Protein AF-A0A4Y2AW33-F1 (afdb_monomer_lite)

Foldseek 3Di:
DCVVVVHDPVVVVVVCVVVPDDDDPDDDPVRVVVCVVPVPVVCVCPPPVNVVVDDDWDWDWDFDPDPDPDGDTDTDTPPPPDDD

Organism: Araneus ventricosus (NCBI:txid182803)

Structure (mmCIF, N/CA/C/O backbone):
data_AF-A0A4Y2AW33-F1
#
_entry.id   AF-A0A4Y2AW33-F1
#
loop_
_atom_site.group_PDB
_atom_site.id
_atom_site.type_symbol
_atom_site.label_atom_id
_atom_site.label_alt_id
_atom_site.label_comp_id
_atom_site.label_asym_id
_atom_site.label_entity_id
_atom_site.label_seq_id
_atom_site.pdbx_PDB_ins_code
_atom_site.Cartn_x
_atom_site.Cartn_y
_atom_site.Cartn_z
_atom_site.occupancy
_atom_site.B_iso_or_equiv
_atom_site.auth_seq_id
_atom_site.auth_comp_id
_atom_site.auth_asym_id
_atom_site.auth_atom_id
_atom_site.pdbx_PDB_model_num
ATOM 1 N N . MET A 1 1 ? 13.701 -14.331 -30.092 1.00 78.06 1 MET A N 1
ATOM 2 C CA . MET A 1 1 ? 12.260 -14.293 -30.431 1.00 78.06 1 MET A CA 1
ATOM 3 C C . MET A 1 1 ? 12.026 -13.948 -31.891 1.00 78.06 1 MET A C 1
ATOM 5 O O . MET A 1 1 ? 11.595 -14.841 -32.585 1.00 78.06 1 MET A O 1
ATOM 9 N N . ALA A 1 2 ? 12.369 -12.752 -32.385 1.00 87.25 2 ALA A N 1
ATOM 10 C CA . ALA A 1 2 ? 12.117 -12.362 -33.785 1.00 87.25 2 ALA A CA 1
ATOM 11 C C . ALA A 1 2 ? 12.608 -13.388 -34.829 1.00 87.25 2 ALA A C 1
ATOM 13 O O . ALA A 1 2 ? 11.807 -13.898 -35.596 1.00 87.25 2 ALA A O 1
ATOM 14 N N . LYS A 1 3 ? 13.882 -13.805 -34.752 1.00 89.88 3 LYS A N 1
ATOM 15 C CA . LYS A 1 3 ? 14.446 -14.859 -35.622 1.00 89.88 3 LYS A CA 1
ATOM 16 C C . LYS A 1 3 ? 13.805 -16.243 -35.448 1.00 89.88 3 LYS A C 1
ATOM 18 O O . LYS A 1 3 ? 13.777 -17.016 -36.385 1.00 89.88 3 LYS A O 1
ATOM 23 N N . ALA A 1 4 ? 13.328 -16.565 -34.244 1.00 91.94 4 ALA A N 1
ATOM 24 C CA . ALA A 1 4 ? 12.704 -17.859 -33.949 1.00 91.94 4 ALA A CA 1
ATOM 25 C C . ALA A 1 4 ? 11.225 -17.909 -34.368 1.00 91.94 4 ALA A C 1
ATOM 27 O O . ALA A 1 4 ? 10.651 -18.983 -34.469 1.00 91.94 4 ALA A O 1
ATOM 28 N N . LEU A 1 5 ? 10.613 -16.740 -34.561 1.00 90.56 5 LEU A N 1
ATOM 29 C CA . LEU A 1 5 ? 9.225 -16.563 -34.972 1.00 90.56 5 LEU A CA 1
ATOM 30 C C . LEU A 1 5 ? 9.118 -16.106 -36.436 1.00 90.56 5 LEU A C 1
ATOM 32 O O . LEU A 1 5 ? 8.020 -15.789 -36.869 1.00 90.56 5 LEU A O 1
ATOM 36 N N . ASP A 1 6 ? 10.246 -16.019 -37.149 1.00 93.69 6 ASP A N 1
ATOM 37 C CA . ASP A 1 6 ? 10.370 -15.506 -38.521 1.00 93.69 6 ASP A CA 1
ATOM 38 C C . ASP A 1 6 ? 9.615 -14.187 -38.778 1.00 93.69 6 ASP A C 1
ATOM 40 O O . ASP A 1 6 ? 8.925 -13.987 -39.771 1.00 93.69 6 ASP A O 1
ATOM 44 N N . VAL A 1 7 ? 9.711 -13.261 -37.823 1.00 92.25 7 VAL A N 1
ATOM 45 C CA . VAL A 1 7 ? 9.060 -11.948 -37.904 1.00 92.25 7 VAL A CA 1
ATOM 46 C C . VAL A 1 7 ? 10.053 -10.830 -37.641 1.00 92.25 7 VAL A C 1
ATOM 48 O O . VAL A 1 7 ? 11.077 -11.009 -36.974 1.00 92.25 7 VAL A O 1
ATOM 51 N N . SER A 1 8 ? 9.722 -9.631 -38.122 1.00 94.38 8 SER A N 1
ATOM 52 C CA . SER A 1 8 ? 10.542 -8.448 -37.880 1.00 94.38 8 SER A CA 1
ATOM 53 C C . SER A 1 8 ? 10.602 -8.099 -36.387 1.00 94.38 8 SER A C 1
ATOM 55 O O . SER A 1 8 ? 9.658 -8.295 -35.613 1.00 94.38 8 SER A O 1
ATOM 57 N N . GLN A 1 9 ? 11.729 -7.520 -35.966 1.00 92.38 9 GLN A N 1
ATOM 58 C CA . GLN A 1 9 ? 11.933 -7.097 -34.579 1.00 92.38 9 GLN A CA 1
ATOM 59 C C . GLN A 1 9 ? 10.888 -6.062 -34.122 1.00 92.38 9 GLN A C 1
ATOM 61 O O . GLN A 1 9 ? 10.523 -6.031 -32.945 1.00 92.38 9 GLN A O 1
ATOM 66 N N . GLN A 1 10 ? 10.371 -5.249 -35.048 1.00 91.88 10 GLN A N 1
ATOM 67 C CA . GLN A 1 10 ? 9.342 -4.245 -34.773 1.00 91.88 10 GLN A CA 1
ATOM 68 C C . GLN A 1 10 ? 8.004 -4.882 -34.379 1.00 91.88 10 GLN A C 1
ATOM 70 O O . GLN A 1 10 ? 7.398 -4.452 -33.397 1.00 91.88 10 GLN A O 1
ATOM 75 N N . VAL A 1 11 ? 7.584 -5.946 -35.073 1.00 89.25 11 VAL A N 1
ATOM 76 C CA . VAL A 1 11 ? 6.341 -6.674 -34.763 1.00 89.25 11 VAL A CA 1
ATOM 77 C C . VAL A 1 11 ? 6.415 -7.294 -33.368 1.00 89.25 11 VAL A C 1
ATOM 79 O O . VAL A 1 11 ? 5.487 -7.150 -32.570 1.00 89.25 11 VAL A O 1
ATOM 82 N N . VAL A 1 12 ? 7.555 -7.903 -33.026 1.00 90.62 12 VAL A N 1
ATOM 83 C CA . VAL A 1 12 ? 7.781 -8.477 -31.689 1.00 90.62 12 VAL A CA 1
ATOM 84 C C . VAL A 1 12 ? 7.765 -7.395 -30.608 1.00 90.62 12 VAL A C 1
ATOM 86 O O . VAL A 1 12 ? 7.119 -7.568 -29.577 1.00 90.62 12 VAL A O 1
ATOM 89 N N . SER A 1 13 ? 8.432 -6.260 -30.838 1.00 88.44 13 SER A N 1
ATOM 90 C CA . SER A 1 13 ? 8.466 -5.140 -29.887 1.00 88.44 13 SER A CA 1
ATOM 91 C C . SER A 1 13 ? 7.071 -4.571 -29.618 1.00 88.44 13 SER A C 1
ATOM 93 O O . SER A 1 13 ? 6.688 -4.386 -28.461 1.00 88.44 13 SER A O 1
ATOM 95 N N . HIS A 1 14 ? 6.277 -4.370 -30.672 1.00 88.25 14 HIS A N 1
ATOM 96 C CA . HIS A 1 14 ? 4.902 -3.890 -30.560 1.00 88.25 14 HIS A CA 1
ATOM 97 C C . HIS A 1 14 ? 4.039 -4.845 -29.725 1.00 88.25 14 HIS A C 1
ATOM 99 O O . HIS A 1 14 ? 3.400 -4.432 -28.756 1.00 88.25 14 HIS A O 1
ATOM 105 N N . GLN A 1 15 ? 4.075 -6.142 -30.036 1.00 84.75 15 GLN A N 1
ATOM 106 C CA . GLN A 1 15 ? 3.319 -7.149 -29.289 1.00 84.75 15 GLN A CA 1
ATOM 107 C C . GLN A 1 15 ? 3.756 -7.236 -27.819 1.00 84.75 15 GLN A C 1
ATOM 109 O O . GLN A 1 15 ? 2.912 -7.349 -26.928 1.00 84.75 15 GLN A O 1
ATOM 114 N N . LEU A 1 16 ? 5.061 -7.149 -27.548 1.00 85.25 16 LEU A N 1
ATOM 115 C CA . LEU A 1 16 ? 5.599 -7.177 -26.188 1.00 85.25 16 LEU A CA 1
ATOM 116 C C . LEU A 1 16 ? 5.237 -5.920 -25.395 1.00 85.25 16 LEU A C 1
ATOM 118 O O . LEU A 1 16 ? 4.905 -6.035 -24.221 1.00 85.25 16 LEU A O 1
ATOM 122 N N . LYS A 1 17 ? 5.230 -4.733 -26.007 1.00 82.44 17 LYS A N 1
ATOM 123 C CA . LYS A 1 17 ? 4.891 -3.477 -25.316 1.00 82.44 17 LYS A CA 1
ATOM 124 C C . LYS A 1 17 ? 3.496 -3.511 -24.680 1.00 82.44 17 LYS A C 1
ATOM 126 O O . LYS A 1 17 ? 3.310 -2.951 -23.604 1.00 82.44 17 LYS A O 1
ATOM 131 N N . HIS A 1 18 ? 2.545 -4.188 -25.322 1.00 75.06 18 HIS A N 1
ATOM 132 C CA . HIS A 1 18 ? 1.176 -4.331 -24.819 1.00 75.06 18 HIS A CA 1
ATOM 133 C C . HIS A 1 18 ? 0.971 -5.554 -23.911 1.00 75.06 18 HIS A C 1
ATOM 135 O O . HIS A 1 18 ? 0.049 -5.552 -23.099 1.00 75.06 18 HIS A O 1
ATOM 141 N N . LYS A 1 19 ? 1.816 -6.590 -24.019 1.00 81.50 19 LYS A N 1
ATOM 142 C CA . LYS A 1 19 ? 1.697 -7.830 -23.226 1.00 81.50 19 LYS A CA 1
ATOM 143 C C . LYS A 1 19 ? 2.569 -7.855 -21.971 1.00 81.50 19 LYS A C 1
ATOM 145 O O . LYS A 1 19 ? 2.244 -8.555 -21.014 1.00 81.50 19 LYS A O 1
ATOM 150 N N . LEU A 1 20 ? 3.686 -7.134 -21.963 1.00 79.44 20 LEU A N 1
ATOM 151 C CA . LEU A 1 20 ? 4.587 -7.095 -20.820 1.00 79.44 20 LEU A CA 1
ATOM 152 C C . LEU A 1 20 ? 3.994 -6.216 -19.719 1.00 79.44 20 LEU A C 1
ATOM 154 O O . LEU A 1 20 ? 3.582 -5.079 -19.950 1.00 79.44 20 LEU A O 1
ATOM 158 N N . LYS A 1 21 ? 3.989 -6.741 -18.490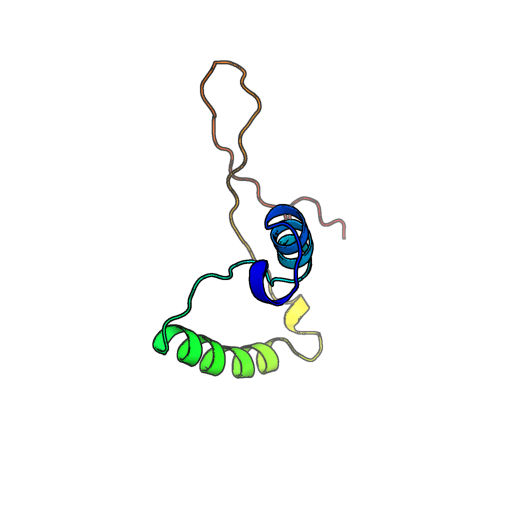 1.00 73.00 21 LYS A N 1
ATOM 159 C CA . LYS A 1 21 ? 3.648 -5.949 -17.307 1.00 73.00 21 LYS A CA 1
ATOM 160 C C . LYS A 1 21 ? 4.585 -4.745 -17.216 1.00 73.00 21 LYS A C 1
ATOM 162 O O . LYS A 1 21 ? 5.790 -4.865 -17.444 1.00 73.00 21 LYS A O 1
ATOM 167 N N . LYS A 1 22 ? 4.023 -3.589 -16.846 1.00 74.00 22 LYS A N 1
ATOM 168 C CA . LYS A 1 22 ? 4.803 -2.386 -16.531 1.00 74.00 22 LYS A CA 1
ATOM 169 C C . LYS A 1 22 ? 5.889 -2.747 -15.516 1.00 74.00 22 LYS A C 1
ATOM 171 O O . LYS A 1 22 ? 5.637 -3.515 -14.587 1.00 74.00 22 LYS A O 1
ATOM 176 N N . LYS A 1 23 ? 7.091 -2.194 -15.694 1.00 73.31 23 LYS A N 1
ATOM 177 C CA . LYS A 1 23 ? 8.190 -2.383 -14.743 1.00 73.31 23 LYS A CA 1
ATOM 178 C C . LYS A 1 23 ? 7.769 -1.797 -13.393 1.00 73.31 23 LYS A C 1
ATOM 180 O O . LYS A 1 23 ? 7.617 -0.587 -13.264 1.00 73.31 23 LYS A O 1
ATOM 185 N N . CYS A 1 24 ? 7.546 -2.661 -12.410 1.00 75.94 24 CYS A N 1
ATOM 186 C CA . CYS A 1 24 ? 7.385 -2.256 -11.018 1.00 75.94 24 CYS A CA 1
ATOM 187 C C . CYS A 1 24 ? 8.764 -2.078 -10.377 1.00 75.94 24 CYS A C 1
ATOM 189 O O . CYS A 1 24 ? 9.735 -2.705 -10.804 1.00 75.94 24 CYS A O 1
ATOM 191 N N . HIS A 1 25 ? 8.845 -1.244 -9.339 1.00 84.81 25 HIS A N 1
ATOM 192 C CA . HIS A 1 25 ? 10.060 -1.135 -8.538 1.00 84.81 25 HIS A CA 1
ATOM 193 C C . HIS A 1 25 ? 10.439 -2.514 -7.980 1.00 84.81 25 HIS A C 1
ATOM 195 O O . HIS A 1 25 ? 9.595 -3.209 -7.408 1.00 84.81 25 HIS A O 1
ATOM 201 N N . HIS A 1 26 ? 11.695 -2.914 -8.177 1.00 89.12 26 HIS A N 1
ATOM 202 C CA . HIS A 1 26 ? 12.203 -4.174 -7.653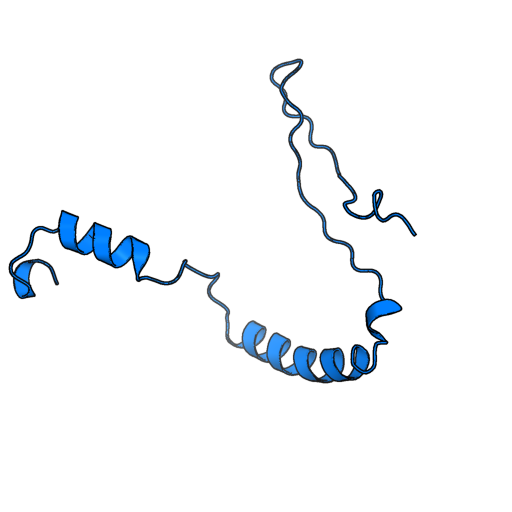 1.00 89.12 26 HIS A CA 1
ATOM 203 C C . HIS A 1 26 ? 12.263 -4.096 -6.125 1.00 89.12 26 HIS A C 1
ATOM 205 O O . HIS A 1 26 ? 12.903 -3.210 -5.568 1.00 89.12 26 HIS A O 1
ATOM 211 N N . LEU A 1 27 ? 11.578 -5.013 -5.444 1.00 92.69 27 LEU A N 1
ATOM 212 C CA . LEU A 1 27 ? 11.565 -5.062 -3.985 1.00 92.69 27 LEU A CA 1
ATOM 213 C C . LEU A 1 27 ? 12.648 -6.011 -3.493 1.00 92.69 27 LEU A C 1
ATOM 215 O O . LEU A 1 27 ? 12.690 -7.162 -3.918 1.00 92.69 27 LEU A O 1
ATOM 219 N N . ASN A 1 28 ? 13.452 -5.555 -2.535 1.00 96.12 28 ASN A N 1
ATOM 220 C CA . ASN A 1 28 ? 14.316 -6.453 -1.777 1.00 96.12 28 ASN A CA 1
ATOM 221 C C . ASN A 1 28 ? 13.491 -7.353 -0.833 1.00 96.12 28 ASN A C 1
ATOM 223 O O . ASN A 1 28 ? 12.355 -7.030 -0.466 1.00 96.12 28 ASN A O 1
ATOM 227 N N . GLU A 1 29 ? 14.076 -8.476 -0.413 1.00 97.06 29 GLU A N 1
ATOM 228 C CA . GLU A 1 29 ? 13.411 -9.472 0.444 1.00 97.06 29 GLU A CA 1
ATOM 229 C C . GLU A 1 29 ? 12.882 -8.863 1.746 1.00 97.06 29 GLU A C 1
ATOM 231 O O . GLU A 1 29 ? 11.734 -9.094 2.131 1.00 97.06 29 GLU A O 1
ATOM 236 N N . ARG A 1 30 ? 13.675 -7.981 2.367 1.00 97.62 30 ARG A N 1
ATOM 237 C CA . ARG A 1 30 ? 13.279 -7.244 3.574 1.00 97.62 30 ARG A CA 1
ATOM 238 C C . ARG A 1 30 ? 11.984 -6.456 3.359 1.00 97.62 30 ARG A C 1
ATOM 240 O O . ARG A 1 30 ? 11.080 -6.509 4.191 1.00 97.62 30 ARG A O 1
ATOM 247 N N . SER A 1 31 ? 11.866 -5.741 2.240 1.00 95.88 31 SER A N 1
ATOM 248 C CA . SER A 1 31 ? 10.672 -4.957 1.897 1.00 95.88 31 SER A CA 1
ATOM 249 C C . SER A 1 31 ? 9.459 -5.849 1.654 1.00 95.88 31 SER A C 1
ATOM 251 O O . SER A 1 31 ? 8.349 -5.495 2.058 1.00 95.88 31 SER A O 1
ATOM 253 N N . VAL A 1 32 ? 9.649 -7.016 1.029 1.00 95.75 32 VAL A N 1
ATOM 254 C CA . VAL A 1 32 ? 8.581 -8.014 0.852 1.00 95.75 32 VAL A CA 1
ATOM 255 C C . VAL A 1 32 ? 8.088 -8.512 2.209 1.00 95.75 32 VAL A C 1
ATOM 257 O O . VAL A 1 32 ? 6.877 -8.559 2.444 1.00 95.75 32 VAL A O 1
ATOM 260 N N . GLN A 1 33 ? 9.003 -8.830 3.122 1.00 97.56 33 GLN A N 1
ATOM 261 C CA . GLN A 1 33 ? 8.659 -9.344 4.443 1.00 97.56 33 GLN A CA 1
ATOM 262 C C . GLN A 1 33 ? 7.923 -8.307 5.295 1.00 97.56 33 GLN A C 1
ATOM 264 O O . GLN A 1 33 ? 6.872 -8.619 5.854 1.00 97.56 33 GLN A O 1
ATOM 269 N N . ILE A 1 34 ? 8.390 -7.054 5.303 1.00 97.50 34 ILE A N 1
ATOM 270 C CA . ILE A 1 34 ? 7.711 -5.947 5.993 1.00 97.50 34 ILE A CA 1
ATOM 271 C C . ILE A 1 34 ? 6.282 -5.768 5.464 1.00 97.50 34 ILE A C 1
ATOM 273 O O . ILE A 1 34 ? 5.342 -5.631 6.249 1.00 97.50 34 ILE A O 1
ATOM 277 N N . ARG A 1 35 ? 6.087 -5.799 4.138 1.00 96.94 35 ARG A N 1
ATOM 278 C CA . ARG A 1 35 ? 4.751 -5.671 3.530 1.00 96.94 35 ARG A CA 1
ATOM 279 C C . ARG A 1 35 ? 3.822 -6.807 3.955 1.00 96.94 35 ARG A C 1
ATOM 281 O O . ARG A 1 35 ? 2.680 -6.535 4.316 1.00 96.94 35 ARG A O 1
ATOM 288 N N . ARG A 1 36 ? 4.308 -8.054 3.961 1.00 95.81 36 ARG A N 1
ATOM 289 C CA . ARG A 1 36 ? 3.531 -9.228 4.406 1.00 95.81 36 ARG A CA 1
ATOM 290 C C . ARG A 1 36 ? 3.162 -9.157 5.887 1.00 95.81 36 ARG A C 1
ATOM 292 O O . ARG A 1 36 ? 2.034 -9.470 6.246 1.00 95.81 36 ARG A O 1
ATOM 299 N N . GLN A 1 37 ? 4.093 -8.727 6.736 1.00 96.94 37 GLN A N 1
ATOM 300 C CA . GLN A 1 37 ? 3.853 -8.596 8.175 1.00 96.94 37 GLN A CA 1
ATOM 301 C C . GLN A 1 37 ? 2.832 -7.498 8.495 1.00 96.94 37 GLN A C 1
ATOM 303 O O . GLN A 1 37 ? 2.019 -7.667 9.399 1.00 96.94 37 GLN A O 1
ATOM 308 N N . ARG A 1 38 ? 2.845 -6.384 7.752 1.00 97.44 38 ARG A N 1
ATOM 309 C CA . ARG A 1 38 ? 1.949 -5.239 7.992 1.00 97.44 38 ARG A CA 1
ATOM 310 C C . ARG A 1 38 ? 0.562 -5.395 7.371 1.00 97.44 38 ARG A C 1
ATOM 312 O O . ARG A 1 38 ? -0.391 -4.826 7.896 1.00 97.44 38 ARG A O 1
ATOM 319 N N . SER A 1 39 ? 0.427 -6.147 6.278 1.00 96.06 39 SER A N 1
ATOM 320 C CA . SER A 1 39 ? -0.827 -6.209 5.515 1.00 96.06 39 SER A CA 1
ATOM 321 C C . SER A 1 39 ? -1.979 -6.837 6.298 1.00 96.06 39 SER A C 1
ATOM 323 O O . SER A 1 39 ? -3.078 -6.285 6.321 1.00 96.06 39 SER A O 1
ATOM 325 N N . TRP A 1 40 ? -1.743 -7.968 6.966 1.00 95.81 40 TRP A N 1
ATOM 326 C CA . TRP A 1 40 ? -2.804 -8.697 7.661 1.00 95.81 40 TRP A CA 1
ATOM 327 C C . TRP A 1 40 ? -3.337 -7.972 8.910 1.00 95.81 40 TRP A C 1
ATOM 329 O O . TRP A 1 40 ? -4.558 -7.853 9.044 1.00 95.81 40 TRP A O 1
ATOM 339 N N . PRO A 1 41 ? -2.486 -7.418 9.797 1.00 97.12 41 PRO A N 1
ATOM 340 C CA . PRO A 1 41 ? -2.951 -6.582 10.902 1.00 97.12 41 PRO A CA 1
ATOM 341 C C . PRO A 1 41 ? -3.709 -5.337 10.428 1.00 97.12 41 PRO A C 1
ATOM 343 O O . PRO A 1 41 ? -4.752 -5.013 10.991 1.00 97.12 41 PRO A O 1
ATOM 346 N N . LEU A 1 42 ? -3.235 -4.679 9.362 1.00 95.44 42 LEU A N 1
ATOM 347 C CA . LEU A 1 42 ? -3.903 -3.506 8.798 1.00 95.44 42 LEU A CA 1
ATOM 348 C C . LEU A 1 42 ? -5.295 -3.856 8.255 1.00 95.44 42 LEU A C 1
ATOM 350 O O . LEU A 1 42 ? -6.263 -3.164 8.554 1.00 95.44 42 LEU A O 1
ATOM 354 N N . TYR A 1 43 ? -5.430 -4.964 7.523 1.00 95.31 43 TYR A N 1
ATOM 355 C CA . TYR A 1 43 ? -6.735 -5.434 7.053 1.00 95.31 43 TYR A CA 1
ATOM 356 C C . TYR A 1 43 ? -7.697 -5.707 8.217 1.00 95.31 43 TYR A C 1
ATOM 358 O O . TYR A 1 43 ? -8.848 -5.266 8.200 1.00 95.31 43 TYR A O 1
ATOM 366 N N . LYS A 1 44 ? -7.213 -6.383 9.267 1.00 96.50 44 LYS A N 1
ATOM 367 C CA . LYS A 1 44 ? -8.002 -6.611 10.483 1.00 96.50 44 LYS A CA 1
ATOM 368 C C . LYS A 1 44 ? -8.442 -5.308 11.139 1.00 96.50 44 LYS A C 1
ATOM 370 O O . LYS A 1 44 ? -9.526 -5.294 11.702 1.00 96.50 44 LYS A O 1
ATOM 375 N N . LEU A 1 45 ? -7.648 -4.241 11.078 1.00 95.38 45 LEU A N 1
ATOM 376 C CA . LEU A 1 45 ? -8.014 -2.931 11.619 1.00 95.38 45 LEU A CA 1
ATOM 377 C C . LEU A 1 45 ? -9.095 -2.237 10.772 1.00 95.38 45 LEU A C 1
ATOM 379 O O . LEU A 1 45 ? -10.023 -1.658 11.329 1.00 95.38 45 LEU A O 1
ATOM 383 N N . LEU A 1 46 ? -8.994 -2.334 9.444 1.00 95.62 46 LEU A N 1
ATOM 384 C CA . LEU A 1 46 ? -9.833 -1.594 8.493 1.00 95.62 46 LEU A CA 1
ATOM 385 C C . LEU A 1 46 ? -11.175 -2.266 8.146 1.00 95.62 46 LEU A C 1
ATOM 387 O O . LEU A 1 46 ? -12.084 -1.581 7.673 1.00 95.62 46 LEU A O 1
ATOM 391 N N . ARG A 1 47 ? -11.315 -3.584 8.356 1.00 95.31 47 ARG A N 1
ATOM 392 C CA . ARG A 1 47 ? -12.567 -4.333 8.098 1.00 95.31 47 ARG A CA 1
ATOM 393 C C . ARG A 1 47 ? -13.764 -3.789 8.895 1.00 95.31 47 ARG A C 1
ATOM 395 O O . ARG A 1 47 ? -13.580 -3.070 9.875 1.00 95.31 47 ARG A O 1
ATOM 402 N N . GLU A 1 48 ? -14.971 -4.209 8.499 1.00 95.19 48 GLU A N 1
ATOM 403 C CA . GLU A 1 48 ? -16.254 -3.857 9.149 1.00 95.19 48 GLU A CA 1
ATOM 404 C C . GLU A 1 48 ? -16.533 -2.349 9.129 1.00 95.19 48 GLU A C 1
ATOM 406 O O . GLU A 1 48 ? -16.845 -1.741 10.147 1.00 95.19 48 GLU A O 1
ATOM 411 N N . ASP A 1 49 ? -16.327 -1.723 7.966 1.00 93.94 49 ASP A N 1
ATOM 412 C CA . ASP A 1 49 ? -16.509 -0.280 7.745 1.00 93.94 49 ASP A CA 1
ATOM 413 C C . ASP A 1 49 ? -15.677 0.647 8.649 1.00 93.94 49 ASP A C 1
ATOM 415 O O . ASP A 1 49 ? -15.777 1.873 8.557 1.00 93.94 49 ASP A O 1
ATOM 419 N N . ARG A 1 50 ? -14.769 0.097 9.467 1.00 94.62 50 ARG A N 1
ATOM 420 C CA . ARG A 1 50 ? -13.895 0.880 10.351 1.00 94.62 50 ARG A CA 1
ATOM 421 C C . ARG A 1 50 ? -12.914 1.751 9.582 1.00 94.62 50 ARG A C 1
ATOM 423 O O . ARG A 1 50 ? -12.498 2.772 10.120 1.00 94.62 50 ARG A O 1
ATOM 430 N N . TRP A 1 51 ? -12.608 1.409 8.328 1.00 93.38 51 TRP A N 1
ATOM 431 C CA . TRP A 1 51 ? -11.828 2.244 7.411 1.00 93.38 51 TRP A CA 1
ATOM 432 C C . TRP A 1 51 ? -12.377 3.674 7.281 1.00 93.38 51 TRP A C 1
ATOM 434 O O . TRP A 1 51 ? -11.591 4.597 7.100 1.00 93.38 51 TRP A O 1
ATOM 444 N N . ARG A 1 52 ? -13.691 3.887 7.454 1.00 92.62 52 ARG A N 1
ATOM 445 C CA . ARG A 1 52 ? -14.328 5.217 7.394 1.00 92.62 52 ARG A CA 1
ATOM 446 C C . ARG A 1 52 ? -13.866 6.168 8.500 1.00 92.62 52 ARG A C 1
ATOM 448 O O . ARG A 1 52 ? -14.032 7.372 8.368 1.00 92.62 52 ARG A O 1
ATOM 455 N N . LYS A 1 53 ? -13.296 5.633 9.586 1.00 93.81 53 LYS A N 1
ATOM 456 C CA . LYS A 1 53 ? -12.739 6.414 10.702 1.00 93.81 53 LYS A CA 1
ATOM 457 C C . LYS A 1 53 ? -11.307 6.888 10.439 1.00 93.81 53 LYS A C 1
ATOM 459 O O . LYS A 1 53 ? -10.773 7.648 11.238 1.00 93.81 53 LYS A O 1
ATOM 464 N N . PHE A 1 54 ? -10.674 6.407 9.370 1.00 89.81 54 PHE A N 1
ATOM 465 C CA . PHE A 1 54 ? -9.296 6.737 9.034 1.00 89.81 54 PHE A CA 1
ATOM 466 C C . PHE A 1 54 ? -9.263 7.784 7.924 1.00 89.81 54 PHE A C 1
ATOM 468 O O . PHE A 1 54 ? -9.950 7.658 6.912 1.00 89.81 54 PHE A O 1
ATOM 475 N N . ILE A 1 55 ? -8.418 8.793 8.113 1.00 89.94 55 ILE A N 1
ATOM 476 C CA . ILE A 1 55 ? -8.078 9.789 7.099 1.00 89.94 55 ILE A CA 1
ATOM 477 C C . ILE A 1 55 ? -6.688 9.425 6.574 1.00 89.94 55 ILE A C 1
ATOM 479 O O . ILE A 1 55 ? -5.775 9.175 7.362 1.00 89.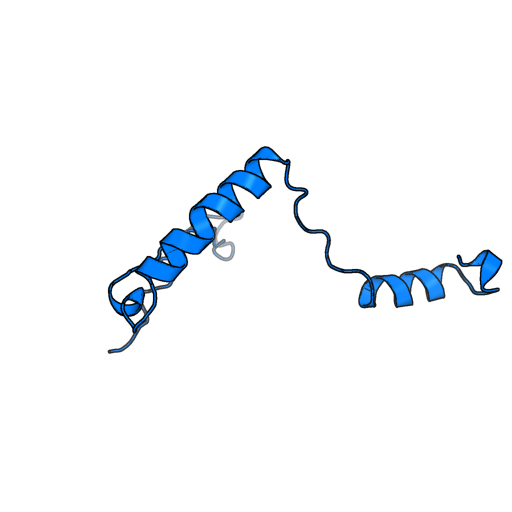94 55 ILE A O 1
ATOM 483 N N . THR A 1 56 ? -6.530 9.354 5.253 1.00 89.31 56 THR A N 1
ATOM 484 C CA . THR A 1 56 ? -5.244 9.080 4.599 1.00 89.31 56 THR A CA 1
ATOM 485 C C . THR A 1 56 ? -4.799 10.307 3.829 1.00 89.31 56 THR A C 1
ATOM 487 O O . THR A 1 56 ? -5.576 10.848 3.051 1.00 89.31 56 THR A O 1
ATOM 490 N N . THR A 1 57 ? -3.546 10.708 3.994 1.00 88.31 57 THR A N 1
ATOM 491 C CA . THR A 1 57 ? -2.954 11.831 3.264 1.00 88.31 57 THR A CA 1
ATOM 492 C C . THR A 1 57 ? -1.775 11.337 2.440 1.00 88.31 57 THR A C 1
ATOM 494 O O . THR A 1 57 ? -1.024 10.474 2.895 1.00 88.31 57 THR A O 1
ATOM 497 N N . ASP A 1 58 ? -1.614 11.887 1.244 1.00 86.50 58 ASP A N 1
ATOM 498 C CA . ASP A 1 58 ? -0.454 11.665 0.383 1.00 86.50 58 ASP A CA 1
ATOM 499 C C . ASP A 1 58 ? -0.087 12.989 -0.291 1.00 86.50 58 ASP A C 1
ATOM 501 O O . ASP A 1 58 ? -0.947 13.861 -0.461 1.00 86.50 58 ASP A O 1
ATOM 505 N N . GLU A 1 59 ? 1.181 13.140 -0.649 1.00 82.06 59 GLU A N 1
ATOM 506 C CA . GLU A 1 59 ? 1.720 14.371 -1.221 1.00 82.06 59 GLU A CA 1
ATOM 507 C C . GLU A 1 59 ? 2.073 14.157 -2.690 1.00 82.06 59 GLU A C 1
ATOM 509 O O . GLU A 1 59 ? 2.708 13.172 -3.062 1.00 82.06 59 GLU A O 1
ATOM 514 N N . ASP A 1 60 ? 1.678 15.107 -3.535 1.00 79.81 60 ASP A N 1
ATOM 515 C CA . ASP A 1 60 ? 2.037 15.107 -4.948 1.00 79.81 60 ASP A CA 1
ATOM 516 C C . ASP A 1 60 ? 2.473 16.507 -5.381 1.00 79.81 60 ASP A C 1
ATOM 518 O O . ASP A 1 60 ? 1.896 17.518 -4.963 1.00 79.81 60 ASP A O 1
ATOM 522 N N . TRP A 1 61 ? 3.513 16.562 -6.211 1.00 77.62 61 TRP A N 1
ATOM 523 C CA . TRP A 1 61 ? 4.096 17.813 -6.679 1.00 77.62 61 TRP A CA 1
ATOM 524 C C . TRP A 1 61 ? 3.291 18.294 -7.880 1.00 77.62 61 TRP A C 1
ATOM 526 O O . TRP A 1 61 ? 3.291 17.657 -8.932 1.00 77.62 61 TRP A O 1
ATOM 536 N N . THR A 1 62 ? 2.625 19.442 -7.745 1.00 74.81 62 THR A N 1
ATOM 537 C CA . THR A 1 62 ? 1.953 20.078 -8.883 1.00 74.81 62 THR A CA 1
ATOM 538 C C . THR A 1 62 ? 2.707 21.314 -9.337 1.00 74.81 62 THR A C 1
ATOM 540 O O . THR A 1 62 ? 3.066 22.187 -8.542 1.00 74.81 62 THR A O 1
ATOM 543 N N . TYR A 1 63 ? 2.984 21.355 -10.638 1.00 70.44 63 TYR A N 1
ATOM 544 C CA . TYR A 1 63 ? 3.605 22.493 -11.294 1.00 70.44 63 TYR A CA 1
ATOM 545 C C . TYR A 1 63 ? 2.517 23.462 -11.740 1.00 70.44 63 TYR A C 1
ATOM 547 O O . TYR A 1 63 ? 1.586 23.071 -12.447 1.00 70.44 63 TYR A O 1
ATOM 555 N N . LEU A 1 64 ? 2.639 24.727 -11.345 1.00 72.25 64 LEU A N 1
ATOM 556 C CA . LEU A 1 64 ? 1.796 25.783 -11.893 1.00 72.25 64 LEU A CA 1
ATOM 557 C C . LEU A 1 64 ? 2.275 26.149 -13.307 1.00 72.25 64 LEU A C 1
ATOM 559 O O . LEU A 1 64 ? 3.489 26.195 -13.531 1.00 72.25 64 LEU A O 1
ATOM 563 N N . PRO A 1 65 ? 1.355 26.411 -14.254 1.00 67.31 65 PRO A N 1
ATOM 564 C CA . PRO A 1 65 ? 1.725 26.885 -15.580 1.00 67.31 65 PRO A CA 1
ATOM 565 C C . PRO A 1 65 ? 2.528 28.187 -15.471 1.00 67.31 65 PRO A C 1
ATOM 567 O O . PRO A 1 65 ? 2.231 29.056 -14.649 1.00 67.31 65 PRO A O 1
ATOM 570 N N . ASP A 1 66 ? 3.585 28.269 -16.279 1.00 63.88 66 ASP A N 1
ATOM 571 C CA . ASP A 1 66 ? 4.611 29.304 -16.215 1.00 63.88 66 ASP A CA 1
ATOM 572 C C . ASP A 1 66 ? 4.014 30.708 -16.342 1.00 63.88 66 ASP A C 1
ATOM 574 O O . ASP A 1 66 ? 3.537 31.101 -17.403 1.00 63.88 66 ASP A O 1
ATOM 578 N N . ILE A 1 67 ? 4.109 31.494 -15.270 1.00 61.72 67 ILE A N 1
ATOM 579 C CA . ILE A 1 67 ? 3.946 32.950 -15.350 1.00 61.72 67 ILE A CA 1
ATOM 580 C C . ILE A 1 67 ? 5.293 33.665 -15.502 1.00 61.72 67 ILE A C 1
ATOM 582 O O . ILE A 1 67 ? 5.274 34.836 -15.843 1.00 61.72 67 ILE A O 1
ATOM 586 N N . ASN A 1 68 ? 6.447 33.000 -15.283 1.00 59.31 68 ASN A N 1
ATOM 587 C CA . ASN A 1 68 ? 7.777 33.647 -15.270 1.00 59.31 68 ASN A CA 1
ATOM 588 C C . ASN A 1 68 ? 8.994 32.702 -15.513 1.00 59.31 68 ASN A C 1
ATOM 590 O O . ASN A 1 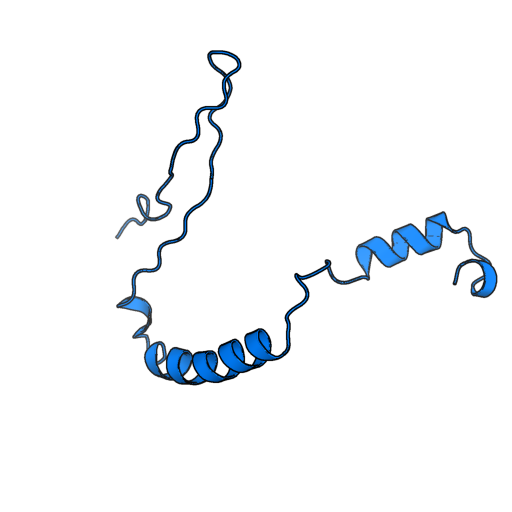68 ? 10.068 32.947 -14.961 1.00 59.31 68 ASN A O 1
ATOM 594 N N . ALA A 1 69 ? 8.863 31.613 -16.287 1.00 61.34 69 ALA A N 1
ATOM 595 C CA . ALA A 1 69 ? 9.948 30.637 -16.554 1.00 61.34 69 ALA A CA 1
ATOM 596 C C . ALA A 1 69 ? 10.571 29.992 -15.291 1.00 61.34 69 ALA A C 1
ATOM 598 O O . ALA A 1 69 ? 11.727 29.560 -15.277 1.00 61.34 69 ALA A O 1
ATOM 599 N N . LYS A 1 70 ? 9.803 29.945 -14.199 1.00 55.97 70 LYS A N 1
ATOM 600 C CA . LYS A 1 70 ? 10.163 29.295 -12.937 1.00 55.97 70 LYS A CA 1
ATOM 601 C C . LYS A 1 70 ? 8.958 28.485 -12.495 1.00 55.97 70 LYS A C 1
ATOM 603 O O . LYS A 1 70 ? 7.951 29.042 -12.058 1.00 55.97 70 LYS A O 1
ATOM 608 N N . SER A 1 71 ? 9.094 27.166 -12.555 1.00 59.22 71 SER A N 1
ATOM 609 C CA . SER A 1 71 ? 8.087 26.228 -12.081 1.00 59.22 71 SER A CA 1
ATOM 610 C C . SER A 1 71 ? 7.956 26.339 -10.556 1.00 59.22 71 SER A C 1
ATOM 612 O O . SER A 1 71 ? 8.762 25.778 -9.807 1.00 59.22 71 SER A O 1
ATOM 614 N N . LYS A 1 72 ? 6.970 27.101 -10.073 1.00 60.44 72 LYS A N 1
ATOM 615 C CA . LYS A 1 72 ? 6.642 27.150 -8.646 1.00 60.44 72 LYS A CA 1
ATOM 616 C C . LYS A 1 72 ? 5.866 25.883 -8.304 1.00 60.44 72 LYS A C 1
ATOM 618 O O . LYS A 1 72 ? 4.825 25.613 -8.900 1.00 60.44 72 LYS A O 1
ATOM 623 N N . VAL A 1 73 ? 6.390 25.104 -7.367 1.00 62.94 73 VAL A N 1
ATOM 624 C CA . VAL A 1 73 ? 5.687 23.931 -6.849 1.00 62.94 73 VAL A CA 1
ATOM 625 C C . VAL A 1 73 ? 4.641 24.407 -5.852 1.00 62.94 73 VAL A C 1
ATOM 627 O O . VAL A 1 73 ? 4.959 25.1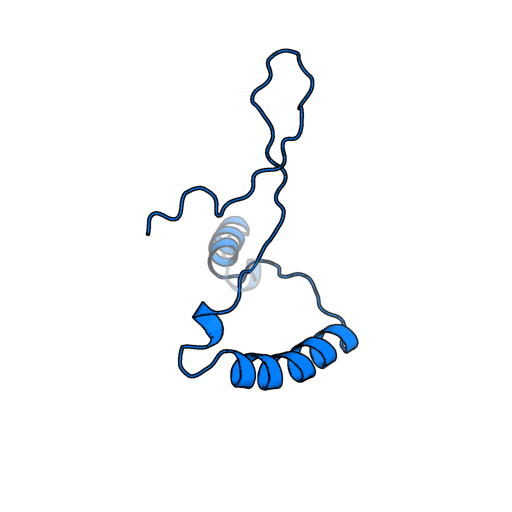78 -4.942 1.00 62.94 73 VAL A O 1
ATOM 630 N N . GLN A 1 74 ? 3.414 23.914 -6.000 1.00 65.06 74 GLN A N 1
ATOM 631 C CA . GLN A 1 74 ? 2.375 24.036 -4.986 1.00 65.06 74 GLN A CA 1
ATOM 632 C C . GLN A 1 74 ? 2.009 22.663 -4.406 1.00 65.06 74 GLN A C 1
ATOM 634 O O . GLN A 1 74 ? 1.822 21.692 -5.142 1.00 65.06 74 GLN A O 1
ATOM 639 N N . TYR A 1 75 ? 1.881 22.603 -3.078 1.00 62.50 75 TYR A N 1
ATOM 640 C CA . TYR A 1 75 ? 1.300 21.464 -2.370 1.00 62.50 75 TYR A CA 1
ATOM 641 C C . TYR A 1 75 ? -0.225 21.529 -2.506 1.00 62.50 75 TYR A C 1
ATOM 643 O O . TYR A 1 75 ? -0.840 22.513 -2.090 1.00 62.50 75 TYR A O 1
ATOM 651 N N . LEU A 1 76 ? -0.835 20.501 -3.097 1.00 62.69 76 LEU A N 1
ATOM 652 C CA . LEU A 1 76 ? -2.291 20.376 -3.188 1.00 62.69 76 LEU A CA 1
ATOM 653 C C . LEU A 1 76 ? -2.772 19.256 -2.266 1.00 62.69 76 LEU A C 1
ATOM 655 O O . LEU A 1 76 ? -2.421 18.092 -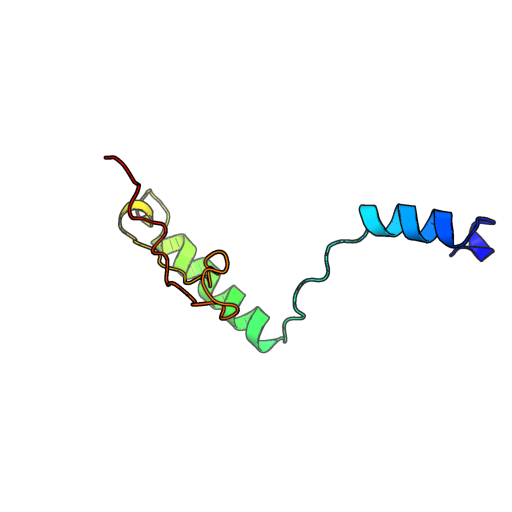2.448 1.00 62.69 76 LEU A O 1
ATOM 659 N N . ILE A 1 77 ? -3.619 19.603 -1.297 1.00 64.19 77 ILE A N 1
ATOM 660 C CA . ILE A 1 77 ? -4.304 18.632 -0.440 1.00 64.19 77 ILE A CA 1
ATOM 661 C C . ILE A 1 77 ? -5.552 18.151 -1.190 1.00 64.19 77 ILE A C 1
ATOM 663 O O . ILE A 1 77 ? -6.496 18.914 -1.391 1.00 64.19 77 ILE A O 1
ATOM 667 N N . ARG A 1 78 ? -5.559 16.881 -1.619 1.00 61.72 78 ARG A N 1
ATOM 668 C CA . ARG A 1 78 ? -6.611 16.313 -2.490 1.00 61.72 78 ARG A CA 1
ATOM 669 C C . ARG A 1 78 ? -8.003 16.222 -1.838 1.00 61.72 78 ARG A C 1
ATOM 671 O O . ARG A 1 78 ? -8.993 16.190 -2.561 1.00 61.72 78 ARG A O 1
ATOM 678 N N . ASP A 1 79 ? -8.092 16.226 -0.508 1.00 59.59 79 ASP A N 1
ATOM 679 C CA . ASP A 1 79 ? -9.342 15.974 0.232 1.00 59.59 79 ASP A CA 1
ATOM 680 C C . ASP A 1 79 ? -10.241 17.209 0.456 1.00 59.59 79 ASP A C 1
ATOM 682 O O . ASP A 1 79 ? -11.323 17.081 1.023 1.00 59.59 79 ASP A O 1
ATOM 686 N N . GLN A 1 80 ? -9.868 18.402 -0.024 1.00 54.59 80 GLN A N 1
ATOM 687 C CA . GLN A 1 80 ? -10.671 19.623 0.187 1.00 54.59 80 GLN A CA 1
ATOM 688 C C . GLN A 1 80 ? -12.044 19.630 -0.516 1.00 54.59 80 GLN A C 1
ATOM 690 O O . GLN A 1 80 ? -12.901 20.428 -0.154 1.00 54.59 80 GLN A O 1
ATOM 695 N N . ASN A 1 81 ? -12.283 18.752 -1.497 1.00 55.16 81 ASN A N 1
ATOM 696 C CA . ASN A 1 81 ? -13.517 18.749 -2.300 1.00 55.16 81 ASN A CA 1
ATOM 697 C C . ASN A 1 81 ? -14.520 17.650 -1.922 1.00 55.16 81 ASN A C 1
ATOM 699 O O . ASN A 1 81 ? -15.474 17.403 -2.667 1.00 55.16 81 ASN A O 1
ATOM 703 N N . ARG A 1 82 ? -14.330 16.964 -0.792 1.00 46.84 82 ARG A N 1
ATOM 704 C CA . ARG A 1 82 ? -15.270 15.935 -0.346 1.00 46.84 82 ARG A CA 1
ATOM 705 C C . ARG A 1 82 ? -16.511 16.613 0.250 1.00 46.84 82 ARG A C 1
ATOM 707 O O . ARG A 1 82 ? -16.506 16.999 1.411 1.00 46.84 82 ARG A O 1
ATOM 714 N N . ARG A 1 83 ? -17.543 16.819 -0.576 1.00 54.41 83 ARG A N 1
ATOM 715 C CA . ARG A 1 83 ? -18.876 17.238 -0.106 1.00 54.41 83 ARG A CA 1
ATOM 716 C C . ARG A 1 83 ? -19.461 16.130 0.777 1.00 54.41 83 ARG A C 1
ATOM 718 O O . ARG A 1 83 ? -19.302 14.957 0.434 1.00 54.41 83 ARG A O 1
ATOM 725 N N . GLU A 1 84 ? -20.049 16.543 1.900 1.00 54.44 84 GLU A N 1
ATOM 726 C CA . GLU A 1 84 ? -20.765 15.699 2.873 1.00 54.44 84 GLU A CA 1
ATOM 727 C C . GLU A 1 84 ? -21.871 14.855 2.229 1.00 54.44 84 GLU A C 1
ATOM 729 O O . GLU A 1 84 ? -22.525 15.352 1.279 1.00 54.44 84 GLU A O 1
#

pLDDT: mean 82.08, std 14.45, range [46.84, 97.62]

Sequence (84 aa):
MAKALDVSQQVVSHQLKHKLKKKCHHLNERSVQIRRQRSWPLYKLLREDRWRKFITTDEDWTYLPDINAKSKVQYLIRDQNRRE

Secondary structure (DSSP, 8-state):
-GGGTTS-HHHHHHHHHHHSPP-PPPPPHHHHHHHHHHHHHHHHHHTTTGGGG-------EEEPP-SSSS--EEE--GGGG---

Radius of gyration: 22.49 Å; chains: 1; bounding box: 35×52×50 Å